Protein AF-A0A2J0JHH8-F1 (afdb_monomer_lite)

Sequence (135 aa):
MSIILDILNELNNTMINYKGVSVNLFGIPKLSQHKYNSLKSGINQLKKKEFIAKDNSGWFLTPSGKKYIEKKYDSLIQFESQFSKNDSKNLLVMFDIPETKKAEREWLRWHLKKFHYQMIQRSVWRGPSPLPKEF

Organism: NCBI:txid1974730

Secondary structure (DSSP, 8-state):
--HHHHHHHHHHH--EEETTEEE-TT--B-GGGS-HHHHHHHHHHHHHTTSEEEETTEEEE-HHHHHHHHHHHHHT--------TTS---EEEE----GGGHHHHHHHHHHHHHTTPEEEETTEEEE-SSPPTT-

Radius of gyration: 21.41 Å; chains: 1; bounding box: 53×42×43 Å

pLDDT: mean 87.9, std 6.9, range [61.5, 96.44]

Structure (mmCIF, N/CA/C/O backbone):
data_AF-A0A2J0JHH8-F1
#
_entry.id   AF-A0A2J0JHH8-F1
#
loop_
_atom_site.group_PDB
_atom_site.id
_atom_site.type_symbol
_atom_site.label_atom_id
_atom_site.label_alt_id
_atom_site.label_comp_id
_atom_site.label_asym_id
_atom_site.label_entity_id
_atom_site.label_seq_id
_atom_site.pdbx_PDB_ins_code
_atom_site.Cartn_x
_atom_site.Cartn_y
_atom_site.Cartn_z
_atom_site.occupancy
_atom_site.B_iso_or_equiv
_atom_site.auth_seq_id
_atom_site.auth_comp_id
_atom_site.auth_asym_id
_atom_site.auth_atom_id
_atom_site.pdbx_PDB_model_num
ATOM 1 N N . MET A 1 1 ? 29.662 -27.975 3.230 1.00 61.50 1 MET A N 1
ATOM 2 C CA . MET A 1 1 ? 29.017 -26.646 3.149 1.00 61.50 1 MET A CA 1
ATOM 3 C C . MET A 1 1 ? 28.913 -26.095 4.563 1.00 61.50 1 MET A C 1
ATOM 5 O O . MET A 1 1 ? 28.901 -26.898 5.486 1.00 61.50 1 MET A O 1
ATOM 9 N N . SER A 1 2 ? 28.966 -24.774 4.764 1.00 89.38 2 SER A N 1
ATOM 10 C CA . SER A 1 2 ? 28.873 -24.203 6.116 1.00 89.38 2 SER A CA 1
ATOM 11 C C . SER A 1 2 ? 27.416 -24.194 6.584 1.00 89.38 2 SER A C 1
ATOM 13 O O . SER A 1 2 ? 26.522 -23.916 5.791 1.00 89.38 2 SER A O 1
ATOM 15 N N . ILE A 1 3 ? 27.183 -24.426 7.878 1.00 92.88 3 ILE A N 1
ATOM 16 C CA . ILE A 1 3 ? 25.846 -24.381 8.504 1.00 92.88 3 ILE A CA 1
ATOM 17 C C . ILE A 1 3 ? 25.109 -23.072 8.167 1.00 92.88 3 ILE A C 1
ATOM 19 O O . ILE A 1 3 ? 23.897 -23.055 7.985 1.00 92.88 3 ILE A O 1
ATOM 23 N N . ILE A 1 4 ? 25.849 -21.968 8.032 1.00 92.25 4 ILE A N 1
ATOM 24 C CA . ILE A 1 4 ? 25.303 -20.659 7.658 1.00 92.25 4 ILE A CA 1
ATOM 25 C C . ILE A 1 4 ? 24.682 -20.695 6.256 1.00 92.25 4 ILE A C 1
ATOM 27 O O . ILE A 1 4 ? 23.587 -20.172 6.066 1.00 92.25 4 ILE A O 1
ATOM 31 N N . LEU A 1 5 ? 25.352 -21.310 5.276 1.00 92.75 5 LEU A N 1
ATOM 32 C CA . LEU A 1 5 ? 24.814 -21.456 3.919 1.00 92.75 5 LEU A CA 1
ATOM 33 C C . LEU A 1 5 ? 23.546 -22.311 3.908 1.00 92.75 5 LEU A C 1
ATOM 35 O O . LEU A 1 5 ? 22.597 -21.972 3.205 1.00 92.75 5 LEU A O 1
ATOM 39 N N . ASP A 1 6 ? 23.509 -23.367 4.718 1.00 92.00 6 ASP A N 1
ATOM 40 C CA . ASP A 1 6 ? 22.348 -24.253 4.814 1.00 92.00 6 ASP A CA 1
ATOM 41 C C . ASP A 1 6 ? 21.145 -23.521 5.430 1.00 92.00 6 ASP A C 1
ATOM 43 O O . ASP A 1 6 ? 20.044 -23.564 4.881 1.00 92.00 6 ASP A O 1
ATOM 47 N N . ILE A 1 7 ? 21.367 -22.738 6.493 1.00 92.69 7 ILE A N 1
ATOM 48 C CA . ILE A 1 7 ? 20.334 -21.878 7.093 1.00 92.69 7 ILE A CA 1
ATOM 49 C C . ILE A 1 7 ? 19.827 -20.844 6.081 1.00 92.69 7 ILE A C 1
ATOM 51 O O . ILE A 1 7 ? 18.619 -20.673 5.924 1.00 92.69 7 ILE A O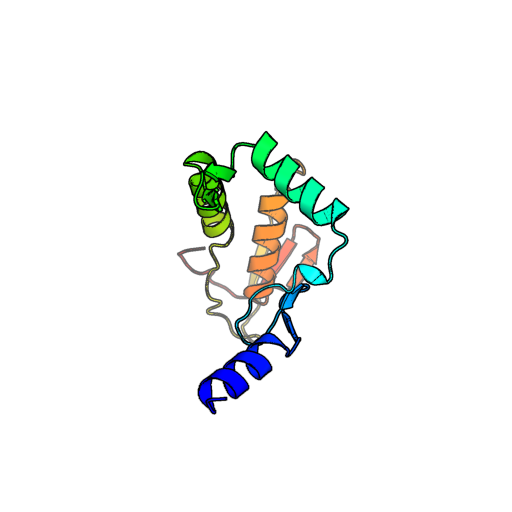 1
ATOM 55 N N . LEU A 1 8 ? 20.725 -20.150 5.374 1.00 91.81 8 LEU A N 1
ATOM 56 C CA . LEU A 1 8 ? 20.331 -19.149 4.378 1.00 91.81 8 LEU A CA 1
ATOM 57 C C . LEU A 1 8 ? 19.520 -19.766 3.233 1.00 91.81 8 LEU A C 1
A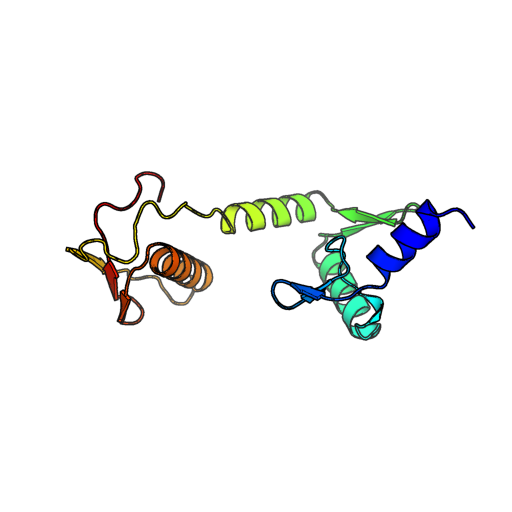TOM 59 O O . LEU A 1 8 ? 18.547 -19.162 2.776 1.00 91.81 8 LEU A O 1
ATOM 63 N N . ASN A 1 9 ? 19.887 -20.971 2.796 1.00 90.19 9 ASN A N 1
ATOM 64 C CA . ASN A 1 9 ? 19.143 -21.709 1.782 1.00 90.19 9 ASN A CA 1
ATOM 65 C C . ASN A 1 9 ? 17.738 -22.069 2.265 1.00 90.19 9 ASN A C 1
ATOM 67 O O . ASN A 1 9 ? 16.775 -21.816 1.542 1.00 90.19 9 ASN A O 1
ATOM 71 N N . GLU A 1 10 ? 17.594 -22.583 3.485 1.00 91.12 10 GLU A N 1
ATOM 72 C CA . GLU A 1 10 ? 16.282 -22.897 4.059 1.00 91.12 10 GLU A CA 1
ATOM 73 C C . GLU A 1 10 ? 15.394 -21.650 4.187 1.00 91.12 10 GLU A C 1
ATOM 75 O O . GLU A 1 10 ? 14.248 -21.626 3.721 1.00 91.12 10 GLU A O 1
ATOM 80 N N . LEU A 1 11 ? 15.940 -20.548 4.708 1.00 90.19 11 LEU A N 1
ATOM 81 C CA . LEU A 1 11 ? 15.214 -19.279 4.814 1.00 90.19 11 LEU A CA 1
ATOM 82 C C . LEU A 1 11 ? 14.776 -18.732 3.445 1.00 90.19 11 LEU A C 1
ATOM 84 O O . LEU A 1 11 ? 13.704 -18.137 3.320 1.00 90.19 11 LEU A O 1
ATOM 88 N N . ASN A 1 12 ? 15.567 -18.954 2.396 1.00 87.88 12 ASN A N 1
ATOM 89 C CA . ASN A 1 12 ? 15.208 -18.550 1.041 1.00 87.88 12 ASN A CA 1
ATOM 90 C C . ASN A 1 12 ? 14.192 -19.505 0.378 1.00 87.88 12 ASN A C 1
ATOM 92 O O . ASN A 1 12 ? 13.367 -19.077 -0.434 1.00 87.88 12 ASN A O 1
ATOM 96 N N . ASN A 1 13 ? 14.234 -20.798 0.708 1.00 86.81 13 ASN A N 1
ATOM 97 C CA . ASN A 1 13 ? 13.410 -21.833 0.083 1.00 86.81 13 ASN A CA 1
ATOM 98 C C . ASN A 1 13 ? 12.000 -21.930 0.666 1.00 86.81 13 ASN A C 1
ATOM 100 O O . ASN A 1 13 ? 11.065 -22.236 -0.079 1.00 86.81 13 ASN A O 1
ATOM 104 N N . THR A 1 14 ? 11.814 -21.568 1.928 1.00 87.25 14 THR A N 1
ATOM 105 C CA . THR A 1 14 ? 10.486 -21.427 2.543 1.00 87.25 14 THR A CA 1
ATOM 106 C C . THR A 1 14 ? 9.596 -20.423 1.799 1.00 87.25 14 THR A C 1
ATOM 108 O O . THR A 1 14 ? 10.073 -19.506 1.123 1.00 87.25 14 THR A O 1
ATOM 111 N N . MET A 1 15 ? 8.277 -20.631 1.861 1.00 85.88 15 MET A N 1
ATOM 112 C CA . MET A 1 15 ? 7.284 -19.780 1.198 1.00 85.88 15 MET A CA 1
ATOM 113 C C . MET A 1 15 ? 6.098 -19.538 2.117 1.00 85.88 15 MET A C 1
ATOM 115 O O . MET A 1 15 ? 5.488 -20.481 2.616 1.00 85.88 15 MET A O 1
ATOM 119 N N . ILE A 1 16 ? 5.756 -18.270 2.299 1.00 89.12 16 ILE A N 1
ATOM 120 C CA . ILE A 1 16 ? 4.620 -17.813 3.093 1.00 89.12 16 ILE A CA 1
ATOM 121 C C . ILE A 1 16 ? 3.824 -16.782 2.294 1.00 89.12 16 ILE A C 1
ATOM 123 O O . ILE A 1 16 ? 4.375 -16.028 1.494 1.00 89.12 16 ILE A O 1
ATOM 127 N N . ASN A 1 17 ? 2.510 -16.740 2.505 1.00 86.94 17 ASN A N 1
ATOM 128 C CA . ASN A 1 17 ? 1.663 -15.716 1.903 1.00 86.94 17 ASN A CA 1
ATOM 129 C C . ASN A 1 17 ? 1.587 -14.512 2.840 1.00 86.94 17 ASN A C 1
ATOM 131 O O . ASN A 1 17 ? 1.029 -14.602 3.932 1.00 86.94 17 ASN A O 1
ATOM 135 N N . TYR A 1 18 ? 2.109 -13.374 2.396 1.00 82.19 18 TYR A N 1
ATOM 136 C CA . TYR A 1 18 ? 2.082 -12.125 3.146 1.00 82.19 18 TYR A CA 1
ATOM 137 C C . TYR A 1 18 ? 1.456 -11.020 2.301 1.00 82.19 18 TYR A C 1
ATOM 139 O O . TYR A 1 18 ? 1.884 -10.761 1.178 1.00 82.19 18 TYR A O 1
ATOM 147 N N . LYS A 1 19 ? 0.406 -10.376 2.830 1.00 78.94 19 LYS A N 1
ATOM 148 C CA . LYS A 1 19 ? -0.334 -9.292 2.151 1.00 78.94 19 LYS A CA 1
ATOM 149 C C . LYS A 1 19 ? -0.733 -9.630 0.699 1.00 78.94 19 LYS A C 1
ATOM 151 O O . LYS A 1 19 ? -0.719 -8.766 -0.172 1.00 78.94 19 LYS A O 1
ATOM 156 N N . GLY A 1 20 ? -1.098 -10.891 0.445 1.00 79.31 20 GLY A N 1
ATOM 157 C CA . GLY A 1 20 ? -1.537 -11.367 -0.872 1.00 79.31 20 GLY A CA 1
ATOM 158 C C . GLY A 1 20 ? -0.413 -11.709 -1.859 1.00 79.31 20 GLY A C 1
ATOM 159 O O . GLY A 1 20 ? -0.702 -11.936 -3.030 1.00 79.31 20 GLY A O 1
ATOM 160 N N . VAL A 1 21 ? 0.847 -11.761 -1.413 1.00 83.12 21 VAL A N 1
ATOM 161 C CA . VAL A 1 21 ? 2.010 -12.134 -2.235 1.00 83.12 21 VAL A CA 1
ATOM 162 C C . VAL A 1 21 ? 2.757 -13.298 -1.582 1.00 83.12 21 VAL A C 1
ATOM 164 O O . VAL A 1 21 ? 2.907 -13.327 -0.361 1.00 83.12 21 VAL A O 1
ATOM 167 N N . SER A 1 22 ? 3.233 -14.252 -2.389 1.00 86.31 22 SER A N 1
ATOM 168 C CA . SER A 1 22 ? 4.108 -15.326 -1.907 1.00 86.31 22 SER A CA 1
ATOM 169 C C . SER A 1 22 ? 5.538 -14.806 -1.744 1.00 86.31 22 SER A C 1
ATOM 171 O O . SER A 1 22 ? 6.169 -14.355 -2.708 1.00 86.31 22 SER A O 1
ATOM 173 N N . VAL A 1 23 ? 6.039 -14.840 -0.513 1.00 90.00 23 VAL A N 1
ATOM 174 C CA . VAL A 1 23 ? 7.368 -14.355 -0.126 1.00 90.00 23 VAL A CA 1
ATOM 175 C C . VAL A 1 23 ? 8.141 -15.447 0.613 1.00 90.00 23 VAL A C 1
ATOM 177 O O . VAL A 1 23 ? 7.543 -16.370 1.165 1.00 90.00 23 VAL A O 1
ATOM 180 N N . ASN A 1 24 ? 9.470 -15.363 0.619 1.00 90.81 24 ASN A N 1
ATOM 181 C CA . ASN A 1 24 ? 10.309 -16.201 1.484 1.00 90.81 24 ASN A CA 1
ATOM 182 C C . ASN A 1 24 ? 10.346 -15.661 2.932 1.00 90.81 24 ASN A C 1
ATOM 184 O O . ASN A 1 24 ? 9.726 -14.636 3.226 1.00 90.81 24 ASN A O 1
ATOM 188 N N . LEU A 1 25 ? 11.083 -16.311 3.843 1.00 90.38 25 LEU A N 1
ATOM 189 C CA . LEU A 1 25 ? 11.203 -15.842 5.236 1.00 90.38 25 LEU A CA 1
ATOM 190 C C . LEU A 1 25 ? 11.914 -14.483 5.377 1.00 90.38 25 LEU A C 1
ATOM 192 O O . LEU A 1 25 ? 11.749 -13.816 6.394 1.00 90.38 25 LEU A O 1
ATOM 196 N N . PHE A 1 26 ? 12.632 -14.027 4.348 1.00 88.69 26 PHE A N 1
ATOM 197 C CA . PHE A 1 26 ? 13.182 -12.667 4.280 1.00 88.69 26 PHE A CA 1
ATOM 198 C C . PHE A 1 26 ? 12.161 -11.622 3.797 1.00 88.69 26 PHE A C 1
ATOM 200 O O . PHE A 1 26 ? 12.487 -10.441 3.695 1.00 88.69 26 PHE A O 1
ATOM 207 N N . GLY A 1 27 ? 10.938 -12.033 3.452 1.00 85.81 27 GLY A N 1
ATOM 208 C CA . GLY A 1 27 ? 9.924 -11.155 2.866 1.00 85.81 27 GLY A CA 1
ATOM 209 C C . GLY A 1 27 ? 10.183 -10.802 1.398 1.00 85.81 27 GLY A C 1
ATOM 210 O O . GLY A 1 27 ? 9.502 -9.939 0.845 1.00 85.81 27 GLY A O 1
ATOM 211 N N . ILE A 1 28 ? 11.141 -11.466 0.744 1.00 87.88 28 ILE A N 1
ATOM 212 C CA . ILE A 1 28 ? 11.457 -11.244 -0.667 1.00 87.88 28 ILE A CA 1
ATOM 213 C C . ILE A 1 28 ? 10.425 -12.001 -1.516 1.00 87.88 28 ILE A C 1
ATOM 215 O O . ILE A 1 28 ? 10.244 -13.210 -1.324 1.00 87.88 28 ILE A O 1
ATOM 219 N N . PRO A 1 29 ? 9.747 -11.335 -2.469 1.00 85.81 29 PRO A N 1
ATOM 220 C CA . PRO A 1 29 ? 8.795 -11.997 -3.348 1.00 85.81 29 PRO A CA 1
ATOM 221 C C . PRO A 1 29 ? 9.486 -13.051 -4.207 1.00 85.81 29 PRO A C 1
ATOM 223 O O . PRO A 1 29 ? 10.481 -12.764 -4.881 1.00 85.81 29 PRO A O 1
ATOM 226 N N . LYS A 1 30 ? 8.917 -14.258 -4.268 1.00 84.44 30 LYS A N 1
ATOM 227 C CA . LYS A 1 30 ? 9.400 -15.291 -5.190 1.00 84.44 30 LYS A CA 1
ATOM 228 C C . LYS A 1 30 ? 8.866 -15.054 -6.594 1.00 84.44 30 LYS A C 1
ATOM 230 O O . LYS A 1 30 ? 7.917 -15.684 -7.052 1.00 84.44 30 LYS A O 1
ATOM 235 N N . LEU A 1 31 ? 9.532 -14.149 -7.308 1.00 77.56 31 LEU A N 1
ATOM 236 C CA . LEU A 1 31 ? 9.174 -13.796 -8.682 1.00 77.56 31 LEU A CA 1
ATOM 237 C C . LEU A 1 31 ? 9.275 -14.981 -9.655 1.00 77.56 31 LEU A C 1
ATOM 239 O O . LEU A 1 31 ? 8.596 -14.970 -10.676 1.00 77.56 31 LEU A O 1
ATOM 243 N N . SER A 1 32 ? 10.053 -16.020 -9.332 1.00 70.62 32 SER A N 1
ATOM 244 C CA . SER A 1 32 ? 10.177 -17.240 -10.146 1.00 70.62 32 SER A CA 1
ATOM 245 C C . SER A 1 32 ? 8.851 -17.972 -10.372 1.00 70.62 32 SER A C 1
ATOM 247 O O . SER A 1 32 ? 8.713 -18.681 -11.364 1.00 70.62 32 SER A O 1
ATOM 249 N N . GLN A 1 33 ? 7.864 -17.785 -9.492 1.00 74.44 33 GLN A N 1
ATOM 250 C CA . GLN A 1 33 ? 6.533 -18.376 -9.644 1.00 74.44 33 GLN A CA 1
ATOM 251 C C . GLN A 1 33 ? 5.659 -17.638 -10.663 1.00 74.44 33 GLN A C 1
ATOM 253 O O . GLN A 1 33 ? 4.667 -18.180 -11.152 1.00 74.44 33 GLN A O 1
ATOM 258 N N . HIS A 1 34 ? 5.995 -16.390 -10.992 1.00 76.38 34 HIS A N 1
ATOM 259 C CA . HIS A 1 34 ? 5.246 -15.630 -11.97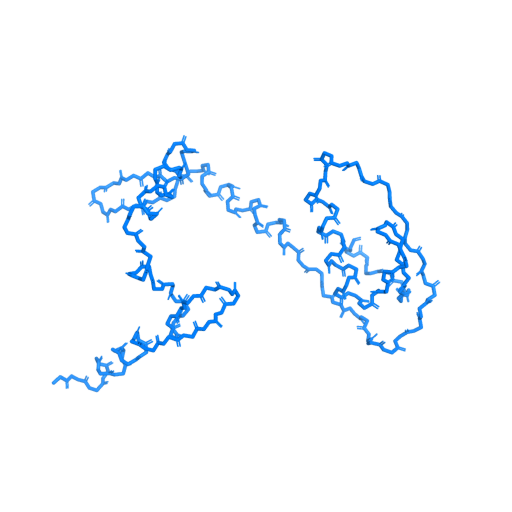7 1.00 76.38 34 HIS A CA 1
ATOM 260 C C . HIS A 1 34 ? 5.677 -16.000 -13.393 1.00 76.38 34 HIS A C 1
ATOM 262 O O . HIS A 1 34 ? 6.858 -16.151 -13.701 1.00 76.38 34 HIS A O 1
ATOM 268 N N . LYS A 1 35 ? 4.699 -16.065 -14.304 1.00 85.94 35 LYS A N 1
ATOM 269 C CA . LYS A 1 35 ? 4.968 -16.233 -15.736 1.00 85.94 35 LYS A CA 1
ATOM 270 C C . LYS A 1 35 ? 5.935 -15.140 -16.194 1.00 85.94 35 LYS A C 1
ATOM 272 O O . LYS A 1 35 ? 5.650 -13.955 -16.005 1.00 85.94 35 LYS A O 1
ATOM 277 N N . TYR A 1 36 ? 7.019 -15.528 -16.865 1.00 87.31 36 TYR A N 1
ATOM 278 C CA . TYR A 1 36 ? 8.046 -14.606 -17.367 1.00 87.31 36 TYR A CA 1
ATOM 279 C C . TYR A 1 36 ? 7.449 -13.415 -18.136 1.00 87.31 36 TYR A C 1
ATOM 281 O O . TYR A 1 36 ? 7.828 -12.265 -17.920 1.00 87.31 36 TYR A O 1
ATOM 289 N N . ASN A 1 37 ? 6.431 -13.672 -18.962 1.00 89.19 37 ASN A N 1
ATOM 290 C CA . ASN A 1 37 ? 5.734 -12.641 -19.733 1.00 89.19 37 ASN A CA 1
ATOM 291 C C . ASN A 1 37 ? 5.046 -11.588 -18.851 1.00 89.19 37 ASN A C 1
ATOM 293 O O . ASN A 1 37 ? 5.038 -10.409 -19.202 1.00 89.19 37 ASN A O 1
ATOM 297 N N . SER A 1 38 ? 4.514 -11.986 -17.692 1.00 87.44 38 SER A N 1
ATOM 298 C CA . SER A 1 38 ? 3.896 -11.063 -16.738 1.00 87.44 38 SER A CA 1
ATOM 299 C C . SER A 1 38 ? 4.941 -10.124 -16.146 1.00 87.44 38 SER A C 1
ATOM 301 O O . SER A 1 38 ? 4.753 -8.908 -16.177 1.00 87.44 38 SER A O 1
ATOM 303 N N . LEU A 1 39 ? 6.074 -10.671 -15.689 1.00 88.19 39 LEU A N 1
ATOM 304 C CA . LEU A 1 39 ? 7.191 -9.881 -15.162 1.00 88.19 39 LEU A CA 1
ATOM 305 C C . LEU A 1 39 ? 7.740 -8.926 -16.221 1.00 88.19 39 LEU A C 1
ATOM 307 O O . LEU A 1 39 ? 7.881 -7.731 -15.968 1.00 88.19 39 LEU A O 1
ATOM 311 N N . LYS A 1 40 ? 7.970 -9.432 -17.437 1.00 90.19 40 LYS A N 1
ATOM 312 C CA . LYS A 1 40 ? 8.439 -8.635 -18.575 1.00 90.19 40 LYS A CA 1
ATOM 313 C C . LYS A 1 40 ? 7.482 -7.485 -18.891 1.00 90.19 40 LYS A C 1
ATOM 315 O O . LYS A 1 40 ? 7.936 -6.364 -19.104 1.00 90.19 40 LYS A O 1
ATOM 320 N N . SER A 1 41 ? 6.169 -7.730 -18.879 1.00 93.31 41 SER A N 1
ATOM 321 C CA . SER A 1 41 ? 5.173 -6.672 -19.087 1.00 93.31 41 SER A CA 1
ATOM 322 C C . SER A 1 41 ? 5.207 -5.615 -17.982 1.00 93.31 41 SER A C 1
ATOM 324 O O . SER A 1 41 ? 5.116 -4.426 -18.281 1.00 9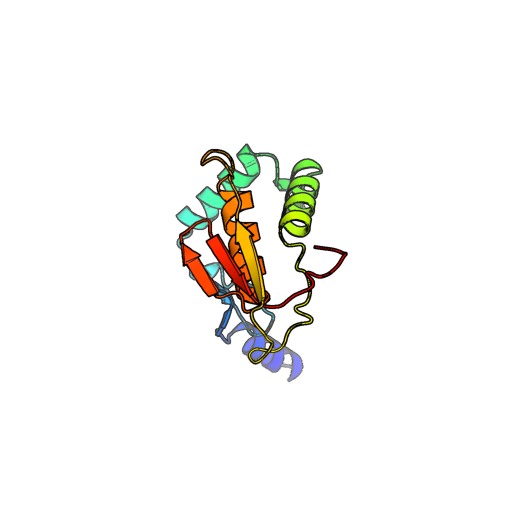3.31 41 SER A O 1
ATOM 326 N N . GLY A 1 42 ? 5.387 -6.030 -16.723 1.00 91.31 42 GLY A N 1
ATOM 327 C CA . GLY A 1 42 ? 5.478 -5.127 -15.578 1.00 91.31 42 GLY A CA 1
ATOM 328 C C . GLY A 1 42 ? 6.706 -4.229 -15.682 1.00 91.31 42 GLY A C 1
ATOM 329 O O . GLY A 1 42 ? 6.590 -3.009 -15.618 1.00 91.31 42 GLY A O 1
ATOM 330 N N . ILE A 1 43 ? 7.868 -4.823 -15.958 1.00 92.00 43 ILE A N 1
ATOM 331 C CA . ILE A 1 43 ? 9.128 -4.101 -16.179 1.00 92.00 43 ILE A CA 1
ATOM 332 C C . ILE A 1 43 ? 8.996 -3.127 -17.356 1.00 92.00 43 ILE A C 1
ATOM 334 O O . ILE A 1 43 ? 9.374 -1.963 -17.238 1.00 92.00 43 ILE A O 1
ATOM 338 N N . ASN A 1 44 ? 8.402 -3.553 -18.473 1.00 93.88 44 ASN A N 1
ATOM 339 C CA . ASN A 1 44 ? 8.188 -2.677 -19.625 1.00 93.88 44 ASN A CA 1
ATOM 340 C C . ASN A 1 44 ? 7.268 -1.494 -19.298 1.00 93.88 44 ASN A C 1
ATOM 342 O O . ASN A 1 44 ? 7.529 -0.382 -19.751 1.00 93.88 44 ASN A O 1
ATOM 346 N N . GLN A 1 45 ? 6.217 -1.701 -18.500 1.00 95.06 45 GLN A N 1
ATOM 347 C CA . GLN A 1 45 ? 5.351 -0.612 -18.046 1.00 95.06 45 GLN A CA 1
ATOM 348 C C . GLN A 1 45 ? 6.097 0.370 -17.140 1.00 95.06 45 GLN A C 1
ATOM 350 O O . GLN A 1 45 ? 5.938 1.578 -17.302 1.00 95.06 45 GLN A O 1
ATOM 355 N N . LEU A 1 46 ? 6.924 -0.130 -16.217 1.00 94.38 46 LEU A N 1
ATOM 356 C CA . LEU A 1 46 ? 7.748 0.711 -15.346 1.00 94.38 46 LEU A CA 1
ATOM 357 C C . LEU A 1 46 ? 8.769 1.520 -16.153 1.00 94.38 46 LEU A C 1
ATOM 359 O O . LEU A 1 46 ? 8.937 2.709 -15.894 1.00 94.38 46 LEU A O 1
ATOM 363 N N . LYS A 1 47 ? 9.388 0.909 -17.170 1.00 94.44 47 LYS A N 1
ATOM 364 C CA . LYS A 1 47 ? 10.302 1.589 -18.096 1.00 94.44 47 LYS A CA 1
ATOM 365 C C . LYS A 1 47 ? 9.577 2.640 -18.940 1.00 94.44 47 LYS A C 1
ATOM 367 O O . LYS A 1 47 ? 10.072 3.749 -19.073 1.00 94.44 47 LYS A O 1
ATOM 372 N N . LYS A 1 48 ? 8.389 2.324 -19.472 1.00 95.50 48 LYS A N 1
ATOM 373 C CA . LYS A 1 48 ? 7.565 3.265 -20.256 1.00 95.50 48 LYS A CA 1
ATOM 374 C C . LYS A 1 48 ? 7.131 4.482 -19.432 1.00 95.50 48 LYS A C 1
ATOM 376 O O . LYS A 1 48 ? 6.991 5.564 -19.982 1.00 95.50 48 LYS A O 1
ATOM 381 N N . LYS A 1 49 ? 6.907 4.299 -18.128 1.00 94.56 49 LYS A N 1
ATOM 382 C CA . LYS A 1 49 ? 6.618 5.379 -17.168 1.00 94.56 49 LYS A CA 1
ATOM 383 C C . LYS A 1 49 ? 7.877 6.069 -16.637 1.00 94.56 49 LYS A C 1
ATOM 385 O O . LYS A 1 49 ? 7.767 6.910 -15.753 1.00 94.56 49 LYS A O 1
ATOM 390 N N . GLU A 1 50 ? 9.048 5.673 -17.130 1.00 95.06 50 GLU A N 1
ATOM 391 C CA . GLU A 1 50 ? 10.355 6.190 -16.728 1.00 95.06 50 GLU A CA 1
ATOM 392 C C . GLU A 1 50 ? 10.654 6.031 -15.236 1.00 95.06 50 GLU A C 1
ATOM 394 O O . GLU A 1 50 ? 11.483 6.758 -14.714 1.00 95.06 50 GLU A O 1
ATOM 399 N N . PHE A 1 51 ? 10.014 5.096 -14.527 1.00 96.00 51 PHE A N 1
ATOM 400 C CA . PHE A 1 51 ? 10.260 4.878 -13.093 1.00 96.00 51 PHE A CA 1
ATOM 401 C C . PHE A 1 51 ? 11.528 4.072 -12.825 1.00 96.00 51 PHE A C 1
ATOM 403 O O . PHE A 1 51 ? 12.131 4.191 -11.758 1.00 96.00 51 PHE A O 1
ATOM 410 N N . ILE A 1 52 ? 11.924 3.244 -13.790 1.00 95.69 52 ILE A N 1
ATOM 411 C CA . ILE A 1 52 ? 13.139 2.441 -13.724 1.00 95.69 52 ILE A CA 1
ATOM 412 C C . ILE A 1 52 ? 13.982 2.669 -14.970 1.00 95.69 52 ILE A C 1
ATOM 414 O O . ILE A 1 52 ? 13.459 2.813 -16.078 1.00 95.69 52 ILE A O 1
ATOM 418 N N . ALA A 1 53 ? 15.291 2.634 -14.780 1.00 94.06 53 ALA A N 1
ATOM 419 C CA . ALA A 1 53 ? 16.277 2.628 -15.843 1.00 94.06 53 ALA A CA 1
ATOM 420 C C . ALA A 1 53 ? 17.235 1.452 -15.638 1.00 94.06 53 ALA A C 1
ATOM 422 O O . ALA A 1 53 ? 17.282 0.842 -14.566 1.00 94.06 53 ALA A O 1
ATOM 423 N N . LYS A 1 54 ? 17.948 1.093 -16.703 1.00 92.62 54 LYS A N 1
ATOM 424 C CA . LYS A 1 54 ? 18.925 0.010 -16.687 1.00 92.62 54 LYS A CA 1
ATOM 425 C C . LYS A 1 54 ? 20.309 0.599 -16.908 1.00 92.62 54 LYS A C 1
ATOM 427 O O . LYS A 1 54 ? 20.491 1.350 -17.861 1.00 92.62 54 LYS A O 1
ATOM 432 N N . ASP A 1 55 ? 21.236 0.220 -16.047 1.00 90.06 55 ASP A N 1
ATOM 433 C CA . ASP A 1 55 ? 22.669 0.455 -16.182 1.00 90.06 55 ASP A CA 1
ATOM 434 C C . ASP A 1 55 ? 23.397 -0.897 -16.334 1.00 90.06 55 ASP A C 1
ATOM 436 O O . ASP A 1 55 ? 22.777 -1.967 -16.283 1.00 90.06 55 ASP A O 1
ATOM 440 N N . ASN A 1 56 ? 24.715 -0.865 -16.507 1.00 87.75 56 ASN A N 1
ATOM 441 C CA . ASN A 1 56 ? 25.584 -2.038 -16.571 1.00 87.75 56 ASN A CA 1
ATOM 442 C C . ASN A 1 56 ? 25.499 -2.909 -15.306 1.00 87.75 56 ASN A C 1
ATOM 444 O O . ASN A 1 56 ? 25.659 -4.125 -15.387 1.00 87.75 56 ASN A O 1
ATOM 448 N N . SER A 1 57 ? 25.202 -2.305 -14.152 1.00 83.38 57 SER A N 1
ATOM 449 C CA . SER A 1 57 ? 25.074 -2.986 -12.857 1.00 83.38 57 SER A CA 1
ATOM 450 C C . SER A 1 57 ? 23.691 -3.604 -12.597 1.00 83.38 57 SER A C 1
ATOM 452 O O . SER A 1 57 ? 23.554 -4.450 -11.714 1.00 83.38 57 SER A O 1
ATOM 454 N N . GLY A 1 58 ? 22.659 -3.221 -13.357 1.00 88.50 58 GLY A N 1
ATOM 455 C CA . GLY A 1 58 ? 21.295 -3.709 -13.154 1.00 88.50 58 GLY A CA 1
ATOM 456 C C . GLY A 1 58 ? 20.221 -2.639 -13.328 1.00 88.50 58 GLY A C 1
ATOM 457 O O . GLY A 1 58 ? 20.388 -1.667 -14.063 1.00 88.50 58 GLY A O 1
ATOM 458 N N . TRP A 1 59 ? 19.073 -2.851 -12.684 1.00 90.88 59 TRP A N 1
ATOM 459 C CA . TRP A 1 59 ? 17.950 -1.913 -12.705 1.00 90.88 59 TRP A CA 1
ATOM 460 C C . TRP A 1 59 ? 18.012 -0.974 -11.507 1.00 90.88 59 TRP A C 1
ATOM 462 O O . TRP A 1 59 ? 18.206 -1.423 -10.380 1.00 90.88 59 TRP A O 1
ATOM 472 N N . PHE A 1 60 ? 17.772 0.312 -11.738 1.00 93.12 60 PHE A N 1
ATOM 473 C CA . PHE A 1 60 ? 17.730 1.322 -10.688 1.00 93.12 60 PHE A CA 1
ATOM 474 C C . PHE A 1 60 ? 16.509 2.231 -10.839 1.00 93.12 60 PHE A C 1
ATOM 476 O O . PHE A 1 60 ? 15.914 2.342 -11.915 1.00 93.12 60 PHE A O 1
ATOM 483 N N . LEU A 1 61 ? 16.123 2.872 -9.735 1.00 94.38 61 LEU A N 1
ATOM 484 C CA . LEU A 1 61 ? 15.026 3.837 -9.702 1.00 94.38 61 LEU A CA 1
ATOM 485 C C . LEU A 1 61 ? 15.496 5.200 -10.203 1.00 94.38 61 LEU A C 1
ATOM 487 O O . LEU A 1 61 ? 16.482 5.754 -9.710 1.00 94.38 61 LEU A O 1
ATOM 491 N N . THR A 1 62 ? 14.744 5.763 -11.139 1.00 96.31 62 THR A N 1
ATOM 492 C CA . THR A 1 62 ? 14.937 7.137 -11.614 1.00 96.31 62 THR A CA 1
ATOM 493 C C . THR A 1 62 ? 14.438 8.148 -10.570 1.00 96.31 62 THR A C 1
ATOM 495 O O . THR A 1 62 ? 13.716 7.773 -9.638 1.00 96.31 62 THR A O 1
ATOM 498 N N . PRO A 1 63 ? 14.744 9.451 -10.717 1.00 95.81 63 PRO A N 1
ATOM 499 C CA . PRO A 1 63 ? 14.165 10.483 -9.855 1.00 95.81 63 PRO A CA 1
ATOM 500 C C . PRO A 1 63 ? 12.626 10.478 -9.851 1.00 95.81 63 PRO A C 1
ATOM 502 O O . PRO A 1 63 ? 12.010 10.643 -8.800 1.00 95.81 63 PRO A O 1
ATOM 505 N N . SER A 1 64 ? 11.990 10.221 -11.000 1.00 93.94 64 SER A N 1
ATOM 506 C CA . SER A 1 64 ? 10.528 10.115 -11.100 1.00 93.94 64 SER A CA 1
ATOM 507 C C . SER A 1 64 ? 9.993 8.861 -10.402 1.00 93.94 64 SER A C 1
ATOM 509 O O . SER A 1 64 ? 8.965 8.931 -9.729 1.00 93.94 64 SER A O 1
ATOM 511 N N . GLY A 1 65 ? 10.709 7.736 -10.494 1.00 94.19 65 GLY A N 1
ATOM 512 C CA . GLY A 1 65 ? 10.395 6.508 -9.768 1.00 94.19 65 GLY A CA 1
ATOM 513 C C . GLY A 1 65 ? 10.488 6.682 -8.253 1.00 94.19 65 GLY A C 1
ATOM 514 O O . GLY A 1 65 ? 9.582 6.261 -7.535 1.00 94.19 65 GLY A O 1
ATOM 515 N N . LYS A 1 66 ? 11.532 7.365 -7.767 1.00 94.50 66 LYS A N 1
ATOM 516 C CA . LYS A 1 66 ? 11.680 7.709 -6.343 1.00 94.50 66 LYS A CA 1
ATOM 517 C C . LYS A 1 66 ? 10.522 8.581 -5.860 1.00 94.50 66 LYS A C 1
ATOM 519 O O . LYS A 1 66 ? 9.832 8.195 -4.923 1.00 94.50 66 LYS A O 1
ATOM 524 N N . LYS A 1 67 ? 10.213 9.664 -6.582 1.00 93.81 67 LYS A N 1
ATOM 525 C CA . LYS A 1 67 ? 9.081 10.550 -6.265 1.00 93.81 67 LYS A CA 1
ATOM 526 C C . LYS A 1 67 ? 7.732 9.822 -6.278 1.00 93.81 67 LYS A C 1
ATOM 528 O O . LYS A 1 67 ? 6.853 10.106 -5.467 1.00 93.81 67 LYS A O 1
ATOM 533 N N . TYR A 1 68 ? 7.540 8.881 -7.205 1.00 91.00 68 TYR A N 1
ATOM 534 C CA . TYR A 1 68 ? 6.338 8.046 -7.245 1.00 91.00 68 TYR A CA 1
ATOM 535 C C . TYR A 1 68 ? 6.207 7.182 -5.985 1.00 91.00 68 TYR A C 1
ATOM 537 O O . TYR A 1 68 ? 5.113 7.073 -5.428 1.00 91.00 68 TYR A O 1
ATOM 545 N N . ILE A 1 69 ? 7.313 6.579 -5.546 1.00 89.69 69 ILE A N 1
ATOM 546 C CA . ILE A 1 69 ? 7.367 5.749 -4.343 1.00 89.69 69 ILE A CA 1
ATOM 547 C C . ILE A 1 69 ? 7.120 6.592 -3.090 1.00 89.69 69 ILE A C 1
ATOM 549 O O . ILE A 1 69 ? 6.288 6.200 -2.280 1.00 89.69 69 ILE A O 1
ATOM 553 N N . GLU A 1 70 ? 7.756 7.757 -2.963 1.00 87.75 70 GLU A N 1
ATOM 554 C CA . GLU A 1 70 ? 7.525 8.709 -1.864 1.00 87.75 70 GLU A CA 1
ATOM 555 C C . GLU A 1 70 ? 6.046 9.086 -1.770 1.00 87.75 70 GLU A C 1
ATOM 557 O O . GLU A 1 70 ? 5.406 8.820 -0.759 1.00 87.75 70 GLU A O 1
ATOM 562 N N . LYS A 1 71 ? 5.441 9.530 -2.880 1.00 84.12 71 LYS A N 1
ATOM 563 C CA . LYS A 1 71 ? 4.006 9.846 -2.922 1.00 84.12 71 LYS A CA 1
ATOM 564 C C . LYS A 1 71 ? 3.127 8.653 -2.533 1.00 84.12 71 LYS A C 1
ATOM 566 O O . LYS A 1 71 ? 2.041 8.823 -1.978 1.00 84.12 71 LYS A O 1
ATOM 571 N N . LYS A 1 72 ? 3.551 7.432 -2.871 1.00 80.00 72 LYS A N 1
ATOM 572 C CA . LYS A 1 72 ? 2.839 6.216 -2.474 1.00 80.00 72 LYS A CA 1
ATOM 573 C C . LYS A 1 72 ? 2.980 5.937 -0.984 1.00 80.00 72 LYS A C 1
ATOM 575 O O . LYS A 1 72 ? 1.966 5.603 -0.379 1.00 80.00 72 LYS A O 1
ATOM 580 N N . TYR A 1 73 ? 4.159 6.111 -0.400 1.00 76.50 73 TYR A N 1
ATOM 581 C CA . TYR A 1 73 ? 4.342 6.035 1.048 1.00 76.50 73 TYR A CA 1
ATOM 582 C C . TYR A 1 73 ? 3.527 7.103 1.781 1.00 76.50 73 TYR A C 1
ATOM 584 O O . TYR A 1 73 ? 2.838 6.762 2.735 1.00 76.50 73 TYR A O 1
ATOM 592 N N . ASP A 1 74 ? 3.477 8.333 1.268 1.00 72.06 74 ASP A N 1
ATOM 593 C CA . ASP A 1 74 ? 2.654 9.402 1.843 1.00 72.06 74 ASP A CA 1
ATOM 594 C C . ASP A 1 74 ? 1.158 9.061 1.774 1.00 72.06 74 ASP A C 1
ATOM 596 O O . ASP A 1 74 ? 0.409 9.238 2.729 1.00 72.06 74 ASP A O 1
ATOM 600 N N . SER A 1 75 ? 0.697 8.469 0.667 1.00 67.69 75 SER A N 1
ATOM 601 C CA . SER A 1 75 ? -0.689 7.979 0.572 1.00 67.69 75 SER A CA 1
ATOM 602 C C . SER A 1 75 ? -0.990 6.801 1.507 1.00 67.69 75 SER A C 1
ATOM 604 O O . SER A 1 75 ? -2.152 6.461 1.729 1.00 67.69 75 SER A O 1
ATOM 606 N N . LEU A 1 76 ? 0.055 6.158 2.030 1.00 66.75 76 LEU A N 1
ATOM 607 C CA . LEU A 1 76 ? -0.021 5.107 3.032 1.00 66.75 76 LEU A CA 1
ATOM 608 C C . LEU A 1 76 ? 0.189 5.650 4.446 1.00 66.75 76 LEU A C 1
ATOM 610 O O . LEU A 1 76 ? 0.260 4.815 5.343 1.00 66.75 76 LEU A O 1
ATOM 614 N N . ILE A 1 77 ? 0.275 6.974 4.670 1.00 72.94 77 ILE A N 1
ATOM 615 C CA . ILE A 1 77 ? 0.273 7.543 6.024 1.00 72.94 77 ILE A CA 1
ATOM 616 C C . ILE A 1 77 ? -0.928 6.952 6.751 1.00 72.94 77 ILE A C 1
ATOM 618 O O . ILE A 1 77 ? -2.075 7.083 6.314 1.00 72.94 77 ILE A O 1
ATOM 622 N N . GLN A 1 78 ? -0.621 6.206 7.809 1.00 73.94 78 GLN A N 1
ATOM 623 C CA . GLN A 1 78 ? -1.612 5.558 8.639 1.00 73.94 78 GLN A CA 1
ATOM 624 C C . GLN A 1 78 ? -1.612 6.251 9.979 1.00 73.94 78 GLN A C 1
ATOM 626 O O . GLN A 1 78 ? -0.585 6.309 10.646 1.00 73.94 78 GLN A O 1
ATOM 631 N N . PHE A 1 79 ? -2.786 6.666 10.411 1.00 79.50 79 PHE A N 1
ATOM 632 C CA . PHE A 1 79 ? -2.966 7.142 11.771 1.00 79.50 79 PHE A CA 1
ATOM 633 C C . PHE A 1 79 ? -3.146 5.953 12.706 1.00 79.50 79 PHE A C 1
ATOM 635 O O . PHE A 1 79 ? -3.805 4.962 12.353 1.00 79.50 79 PHE A O 1
ATOM 642 N N . GLU A 1 80 ? -2.528 5.999 13.880 1.00 77.00 80 GLU A N 1
ATOM 643 C CA . GLU A 1 80 ? -2.786 5.002 14.913 1.00 77.00 80 GLU A CA 1
ATOM 644 C C . GLU A 1 80 ? -4.208 5.166 15.451 1.00 77.00 80 GLU A C 1
ATOM 646 O O . GLU A 1 80 ? -4.708 6.278 15.624 1.00 77.00 80 GLU A O 1
ATOM 651 N N . SER A 1 81 ? -4.891 4.040 15.674 1.00 76.00 81 SER A N 1
ATOM 652 C CA . SER A 1 81 ? -6.196 4.081 16.328 1.00 76.00 81 SER A CA 1
ATOM 653 C C . SER A 1 81 ? -5.966 4.264 17.817 1.00 76.00 81 SER A C 1
ATOM 655 O O . SER A 1 81 ? -5.464 3.355 18.471 1.00 76.00 81 SER A O 1
ATOM 657 N N . GLN A 1 82 ? -6.371 5.412 18.347 1.00 80.75 82 GLN A N 1
ATOM 658 C CA . GLN A 1 82 ? -6.419 5.643 19.793 1.00 80.75 82 GLN A CA 1
ATOM 659 C C . GLN A 1 82 ? -7.675 5.027 20.431 1.00 80.75 82 GLN A C 1
ATOM 661 O O . GLN A 1 82 ? -7.828 5.058 21.648 1.00 80.75 82 GLN A O 1
ATOM 666 N N . PHE A 1 83 ? -8.573 4.468 19.615 1.00 82.06 83 PHE A N 1
ATOM 667 C CA . PHE A 1 83 ? -9.857 3.951 20.065 1.00 82.06 83 PHE A CA 1
ATOM 668 C C . PHE A 1 83 ? -9.828 2.451 20.308 1.00 82.06 83 PHE A C 1
ATOM 670 O O . PHE A 1 83 ? -9.299 1.681 19.500 1.00 82.06 83 PHE A O 1
ATOM 677 N N . SER A 1 84 ? -10.494 2.044 21.382 1.00 80.50 84 SER A N 1
ATOM 678 C CA . SER A 1 84 ? -10.852 0.663 21.663 1.00 80.50 84 SER A CA 1
ATOM 679 C C . SER A 1 84 ? -12.130 0.267 20.921 1.00 80.50 84 SER A C 1
ATOM 681 O O . SER A 1 84 ? -13.001 1.080 20.607 1.00 80.50 84 SER A O 1
ATOM 683 N N . LYS A 1 85 ? -12.298 -1.036 20.681 1.00 77.31 85 LYS A N 1
ATOM 684 C CA . LYS A 1 85 ? -13.488 -1.604 20.028 1.00 77.31 85 LYS A CA 1
ATOM 685 C C . LYS A 1 85 ? -14.793 -1.323 20.795 1.00 77.31 85 LYS A C 1
ATOM 687 O O . LYS A 1 85 ? -15.864 -1.329 20.183 1.00 77.31 85 LYS A O 1
ATOM 692 N N . ASN A 1 86 ? -14.695 -1.089 22.105 1.00 81.12 86 ASN A N 1
ATOM 693 C CA . ASN A 1 86 ? -15.833 -0.880 23.003 1.00 81.12 86 ASN A CA 1
ATOM 694 C C . ASN A 1 86 ? -16.138 0.599 23.287 1.00 81.12 86 ASN A C 1
ATOM 696 O O . ASN A 1 86 ? -17.036 0.881 24.080 1.00 81.12 86 ASN A O 1
ATOM 700 N N . ASP A 1 87 ? -15.432 1.535 22.652 1.00 84.75 87 ASP A N 1
ATOM 701 C CA . ASP A 1 87 ? -15.646 2.959 22.901 1.00 84.75 87 ASP A CA 1
ATOM 702 C C . ASP A 1 87 ? -17.034 3.430 22.452 1.00 84.75 87 ASP A C 1
ATOM 704 O O . ASP A 1 87 ? -17.645 2.909 21.509 1.00 84.75 87 ASP A O 1
ATOM 708 N N . SER A 1 88 ? -17.543 4.455 23.142 1.00 85.38 88 SER A N 1
ATOM 709 C CA . SER A 1 88 ? -18.872 5.003 22.877 1.00 85.38 88 SER A CA 1
ATOM 710 C C . SER A 1 88 ? -18.950 5.616 21.476 1.00 85.38 88 SER A C 1
ATOM 712 O O . SER A 1 88 ? -18.197 6.528 21.135 1.00 85.38 88 SER A O 1
ATOM 714 N N . LYS A 1 89 ? -19.879 5.122 20.653 1.00 87.31 89 LYS A N 1
ATOM 715 C CA . LYS A 1 89 ? -20.034 5.531 19.251 1.00 87.31 89 LYS A CA 1
ATOM 716 C C . LYS A 1 89 ? -20.954 6.740 19.121 1.00 87.31 89 LYS A C 1
ATOM 718 O O . LYS A 1 89 ? -22.120 6.597 18.734 1.00 87.31 89 LYS A O 1
ATOM 723 N N . ASN A 1 90 ? -20.427 7.906 19.465 1.00 91.19 90 ASN A N 1
ATOM 724 C CA . ASN A 1 90 ? -21.202 9.143 19.583 1.00 91.19 90 ASN A CA 1
ATOM 725 C C . ASN A 1 90 ? -20.946 10.140 18.442 1.00 91.19 90 ASN A C 1
ATOM 727 O O . ASN A 1 90 ? -21.611 11.169 18.386 1.00 91.19 90 ASN A O 1
ATOM 731 N N . LEU A 1 91 ? -20.018 9.845 17.527 1.00 91.81 91 LEU A N 1
ATOM 732 C CA . LEU A 1 91 ? -19.711 10.694 16.379 1.00 91.81 91 LEU A CA 1
ATOM 733 C C . LEU A 1 91 ? -20.268 10.088 15.089 1.00 91.81 91 LEU A C 1
ATOM 735 O O . LEU A 1 91 ? -20.082 8.900 14.814 1.00 91.81 91 LEU A O 1
ATOM 739 N N . LEU A 1 92 ? -20.937 10.922 14.294 1.00 94.38 92 LEU A N 1
ATOM 740 C CA . LEU A 1 92 ? -21.366 10.610 12.936 1.00 94.38 92 LEU A CA 1
ATOM 741 C C . LEU A 1 92 ? -20.484 11.382 11.950 1.00 94.38 92 LEU A C 1
ATOM 743 O O . LEU A 1 92 ? -20.394 12.604 12.016 1.00 94.38 92 LEU A O 1
ATOM 747 N N . VAL A 1 93 ? -19.852 10.664 11.030 1.00 94.25 93 VAL A N 1
ATOM 748 C CA . VAL A 1 93 ? -19.017 11.212 9.962 1.00 94.25 93 VAL A CA 1
ATOM 749 C C . VAL A 1 93 ? -19.747 11.029 8.640 1.00 94.25 93 VAL A C 1
ATOM 751 O O . VAL A 1 93 ? -20.065 9.905 8.242 1.00 94.25 93 VAL A O 1
ATOM 754 N N . MET A 1 94 ? -19.996 12.142 7.956 1.00 95.75 94 MET A N 1
ATOM 755 C CA . MET A 1 94 ? -20.595 12.191 6.626 1.00 95.75 94 MET A CA 1
ATOM 756 C C . MET A 1 94 ? -19.646 12.928 5.689 1.00 95.75 94 MET A C 1
ATOM 758 O O . MET A 1 94 ? -19.117 13.976 6.050 1.00 95.75 94 MET A O 1
ATOM 762 N N . PHE A 1 95 ? -19.415 12.380 4.500 1.00 94.31 95 PHE A N 1
ATOM 763 C CA . PHE A 1 95 ? -18.527 12.993 3.515 1.00 94.31 95 PHE A CA 1
ATOM 764 C C . PHE A 1 95 ? -19.102 12.897 2.104 1.00 94.31 95 PHE A C 1
ATOM 766 O O . PHE A 1 95 ? -19.641 11.863 1.713 1.00 94.31 95 PHE A O 1
ATOM 773 N N . ASP A 1 96 ? -18.926 13.953 1.315 1.00 94.75 96 ASP A N 1
ATOM 774 C CA . ASP A 1 96 ? -19.287 13.971 -0.102 1.00 94.75 96 ASP A CA 1
ATOM 775 C C . ASP A 1 96 ? -18.021 14.073 -0.961 1.00 94.75 96 ASP A C 1
ATOM 777 O O . ASP A 1 96 ? -17.503 15.149 -1.250 1.00 94.75 96 ASP A O 1
ATOM 781 N N . ILE A 1 97 ? -17.453 12.910 -1.291 1.00 92.38 97 ILE A N 1
ATOM 782 C CA . ILE A 1 97 ? -16.241 12.800 -2.110 1.00 92.38 97 ILE A CA 1
ATOM 783 C C . ILE A 1 97 ? -16.654 12.289 -3.495 1.00 92.38 97 ILE A C 1
ATOM 785 O O . ILE A 1 97 ? -17.193 11.175 -3.573 1.00 92.38 97 ILE A O 1
ATOM 789 N N . PRO A 1 98 ? -16.371 13.023 -4.588 1.00 94.00 98 PRO A N 1
ATOM 790 C CA . PRO A 1 98 ? -16.790 12.642 -5.936 1.00 94.00 98 PRO A CA 1
ATOM 791 C C . PRO A 1 98 ? -16.122 11.343 -6.410 1.00 94.00 98 PRO A C 1
ATOM 793 O O . PRO A 1 98 ? -15.052 10.965 -5.935 1.00 94.00 98 PRO A O 1
ATOM 796 N N . GLU A 1 99 ? -16.733 10.653 -7.381 1.00 88.38 99 GLU A N 1
ATOM 797 C CA . GLU A 1 99 ? -16.221 9.370 -7.908 1.00 88.38 99 GLU A CA 1
ATOM 798 C C . GLU A 1 99 ? -14.840 9.501 -8.560 1.00 88.38 99 GLU A C 1
ATOM 800 O O . GLU A 1 99 ? -14.032 8.576 -8.521 1.00 88.38 99 GLU A O 1
ATOM 805 N N . THR A 1 100 ? -14.531 10.683 -9.094 1.00 93.12 100 THR A N 1
ATOM 806 C CA . THR A 1 100 ? -13.209 11.013 -9.637 1.00 93.12 100 THR A CA 1
ATOM 807 C C . THR A 1 100 ? -12.098 10.904 -8.588 1.00 93.12 100 THR A C 1
ATOM 809 O O . THR A 1 100 ? -10.955 10.633 -8.946 1.00 93.12 100 THR A O 1
ATOM 812 N N . LYS A 1 101 ? -12.438 11.037 -7.298 1.00 90.19 101 LYS A N 1
ATOM 813 C CA . LYS A 1 101 ? -11.545 10.915 -6.134 1.00 90.19 101 LYS A CA 1
ATOM 814 C C . LYS A 1 101 ? -11.760 9.599 -5.377 1.00 90.19 101 LYS A C 1
ATOM 816 O O . LYS A 1 101 ? -11.870 9.542 -4.149 1.00 90.19 101 LYS A O 1
ATOM 821 N N . LYS A 1 102 ? -11.882 8.499 -6.128 1.00 88.12 102 LYS A N 1
ATOM 822 C CA . LYS A 1 102 ? -12.129 7.160 -5.570 1.00 88.12 102 LYS A CA 1
ATOM 823 C C . LYS A 1 102 ? -11.037 6.712 -4.595 1.00 88.12 102 LYS A C 1
ATOM 825 O O . LYS A 1 102 ? -11.350 6.050 -3.609 1.00 88.12 102 LYS A O 1
ATOM 830 N N . ALA A 1 103 ? -9.775 7.050 -4.864 1.00 85.75 103 ALA A N 1
ATOM 831 C CA . ALA A 1 103 ? -8.653 6.638 -4.025 1.00 85.75 103 ALA A CA 1
ATOM 832 C C . ALA A 1 103 ? -8.733 7.274 -2.631 1.00 85.75 103 ALA A C 1
ATOM 834 O O . ALA A 1 103 ? -8.606 6.578 -1.629 1.00 85.75 103 ALA A O 1
ATOM 835 N N . GLU A 1 104 ? -9.027 8.569 -2.576 1.00 87.94 104 GLU A N 1
ATOM 836 C CA . GLU A 1 104 ? -9.224 9.352 -1.358 1.00 87.94 104 GLU A CA 1
ATOM 837 C C . GLU A 1 104 ? -10.427 8.830 -0.566 1.00 87.94 104 GLU A C 1
ATOM 839 O O . GLU A 1 104 ? -10.371 8.692 0.655 1.00 87.94 104 GLU A O 1
ATOM 844 N N . ARG A 1 105 ? -11.501 8.452 -1.271 1.00 91.06 105 ARG A N 1
ATOM 845 C CA . ARG A 1 105 ? -12.691 7.870 -0.648 1.00 91.06 105 ARG A CA 1
ATOM 846 C C . ARG A 1 105 ? -12.398 6.530 0.026 1.00 91.06 105 ARG A C 1
ATOM 848 O O . ARG A 1 105 ? -12.831 6.297 1.153 1.00 91.06 105 ARG A O 1
ATOM 855 N N . GLU A 1 106 ? -11.684 5.641 -0.656 1.00 90.00 106 GLU A N 1
ATOM 856 C CA . GLU A 1 106 ? -11.300 4.347 -0.085 1.00 90.00 106 GLU A CA 1
ATO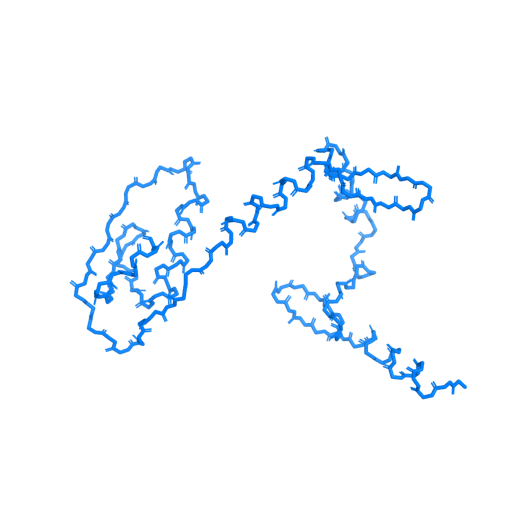M 857 C C . GLU A 1 106 ? -10.272 4.502 1.040 1.00 90.00 106 GLU A C 1
ATOM 859 O O . GLU A 1 106 ? -10.378 3.807 2.048 1.00 90.00 106 GLU A O 1
ATOM 864 N N . TRP A 1 107 ? -9.342 5.454 0.922 1.00 89.75 107 TRP A N 1
ATOM 865 C CA . TRP A 1 107 ? -8.388 5.796 1.979 1.00 89.75 107 TRP A CA 1
ATOM 866 C C . TRP A 1 107 ? -9.092 6.257 3.262 1.00 89.75 107 TRP A C 1
ATOM 868 O O . TRP A 1 107 ? -8.791 5.746 4.344 1.00 89.75 107 TRP A O 1
ATOM 878 N N . LEU A 1 108 ? -10.092 7.140 3.145 1.00 91.25 108 LEU A N 1
ATOM 879 C CA . LEU A 1 108 ? -10.884 7.609 4.284 1.00 91.25 108 LEU A CA 1
ATOM 880 C C . LEU A 1 108 ? -11.665 6.455 4.929 1.00 91.25 108 LEU A C 1
ATOM 882 O O . LEU A 1 108 ? -11.631 6.265 6.142 1.00 91.25 108 LEU A O 1
ATOM 886 N N . ARG A 1 109 ? -12.333 5.628 4.115 1.00 92.06 109 ARG A N 1
ATOM 887 C CA . ARG A 1 109 ? -13.076 4.450 4.598 1.00 92.06 109 ARG A CA 1
ATOM 888 C C . ARG A 1 109 ? -12.173 3.446 5.301 1.00 92.06 109 ARG A C 1
ATOM 890 O O . ARG A 1 109 ? -12.584 2.851 6.294 1.00 92.06 109 ARG A O 1
ATOM 897 N N . TRP A 1 110 ? -10.971 3.223 4.777 1.00 90.50 110 TRP A N 1
ATOM 898 C CA . TRP A 1 110 ? -9.994 2.326 5.381 1.00 90.50 110 TRP A CA 1
ATOM 899 C C . TRP A 1 110 ? -9.583 2.817 6.776 1.00 90.50 110 TRP A C 1
ATOM 901 O O . TRP A 1 110 ? -9.601 2.027 7.721 1.00 90.50 110 TRP A O 1
ATOM 911 N N . HIS A 1 111 ? -9.340 4.121 6.934 1.00 90.25 111 HIS A N 1
ATOM 912 C CA . HIS A 1 111 ? -9.053 4.731 8.235 1.00 90.25 111 HIS A CA 1
ATOM 913 C C . HIS A 1 111 ? -10.230 4.654 9.209 1.00 90.25 111 HIS A C 1
ATOM 915 O O . HIS A 1 111 ? -10.051 4.234 10.348 1.00 90.25 111 HIS A O 1
ATOM 921 N N . LEU A 1 112 ? -11.450 4.956 8.760 1.00 91.75 112 LEU A N 1
ATOM 922 C CA . LEU A 1 112 ? -12.642 4.844 9.606 1.00 91.75 112 LEU A CA 1
ATOM 923 C C . LEU A 1 112 ? -12.840 3.405 10.113 1.00 91.75 112 LEU A C 1
ATOM 925 O O . LEU A 1 112 ? -13.124 3.197 11.292 1.00 91.75 112 LEU A O 1
ATOM 929 N N . LYS A 1 113 ? -12.600 2.389 9.269 1.00 90.56 113 LYS A N 1
ATOM 930 C CA . LYS A 1 113 ? -12.586 0.982 9.715 1.00 90.56 113 LYS A CA 1
ATOM 931 C C . LYS A 1 113 ? -11.502 0.719 10.758 1.00 90.56 113 LYS A C 1
ATOM 933 O O . LYS A 1 113 ? -11.770 0.015 11.731 1.00 90.56 113 LYS A O 1
ATOM 938 N N . LYS A 1 114 ? -10.297 1.265 10.555 1.00 89.00 114 LYS A N 1
ATOM 939 C CA . LYS A 1 114 ? -9.174 1.146 11.498 1.00 89.00 114 LYS A CA 1
ATOM 940 C C . LYS A 1 114 ? -9.530 1.743 12.864 1.00 89.00 114 LYS A C 1
ATOM 942 O O . LYS A 1 114 ? -9.210 1.136 13.874 1.00 89.00 114 LYS A O 1
ATOM 947 N N . PHE A 1 115 ? -10.272 2.849 12.883 1.00 90.00 115 PHE A N 1
ATOM 948 C CA . PHE A 1 115 ? -10.784 3.516 14.087 1.00 90.00 115 PHE A CA 1
ATOM 949 C C . PHE A 1 115 ? -12.065 2.893 14.664 1.00 90.00 115 PHE A C 1
ATOM 951 O O . PHE A 1 115 ? -12.758 3.515 15.465 1.00 90.00 115 PHE A O 1
ATOM 958 N N . HIS A 1 116 ? -12.422 1.678 14.239 1.00 90.19 116 HIS A N 1
ATOM 959 C CA . HIS A 1 116 ? -13.611 0.957 14.704 1.00 90.19 116 HIS A CA 1
ATOM 960 C C . HIS A 1 116 ? -14.952 1.664 14.438 1.00 90.19 116 HIS A C 1
ATOM 962 O O . HIS A 1 116 ? -15.959 1.377 15.097 1.00 90.19 116 HIS A O 1
ATOM 968 N N . TYR A 1 117 ? -15.012 2.532 13.424 1.00 93.38 117 TYR A N 1
ATOM 969 C CA . TYR A 1 117 ? -16.278 3.083 12.957 1.00 93.38 117 TYR A CA 1
ATOM 970 C C . TYR A 1 117 ? -17.097 2.000 12.254 1.00 93.38 117 TYR A C 1
ATOM 972 O O . TYR A 1 117 ? -16.587 1.146 11.525 1.00 93.38 117 TYR A O 1
ATOM 980 N N . GLN A 1 118 ? -18.409 2.076 12.436 1.00 92.88 118 GLN A N 1
ATOM 981 C CA . GLN A 1 118 ? -19.385 1.260 11.736 1.00 92.88 118 GLN A CA 1
ATOM 982 C C . GLN A 1 118 ? -19.927 2.027 10.535 1.00 92.88 118 GLN A C 1
ATOM 984 O O . GLN A 1 118 ? -20.385 3.163 10.658 1.00 92.88 118 GLN A O 1
ATOM 989 N N . MET A 1 119 ? -19.886 1.391 9.368 1.00 94.88 119 MET A N 1
ATOM 990 C CA . MET A 1 119 ? -20.512 1.919 8.162 1.00 94.88 119 MET A CA 1
ATOM 991 C C . MET A 1 119 ? -22.032 1.794 8.303 1.00 94.88 119 MET A C 1
ATOM 993 O O . MET A 1 119 ? -22.542 0.682 8.409 1.00 94.88 119 MET A O 1
ATOM 997 N N . ILE A 1 120 ? -22.745 2.920 8.289 1.00 94.50 120 ILE A N 1
ATOM 998 C CA . ILE A 1 120 ? -24.214 2.946 8.199 1.00 94.50 120 ILE A CA 1
ATOM 999 C C . ILE A 1 120 ? -24.616 2.975 6.723 1.00 94.50 120 ILE A C 1
ATOM 1001 O O . ILE A 1 120 ? -25.483 2.226 6.283 1.00 94.50 120 ILE A O 1
ATOM 1005 N N . GLN A 1 121 ? -23.935 3.813 5.939 1.00 93.88 121 GLN A N 1
ATOM 1006 C CA . GLN A 1 121 ? -24.035 3.875 4.483 1.00 93.88 121 GLN A CA 1
ATOM 1007 C C . GLN A 1 121 ? -22.648 4.130 3.884 1.00 93.88 121 GLN A C 1
ATOM 1009 O O . GLN A 1 121 ? -21.695 4.457 4.587 1.00 93.88 121 GLN A O 1
ATOM 1014 N N . ARG A 1 122 ? -22.516 4.031 2.556 1.00 90.25 122 ARG A N 1
ATOM 1015 C CA . ARG A 1 122 ? -21.225 4.177 1.856 1.00 90.25 122 ARG A CA 1
ATOM 1016 C C . ARG A 1 122 ? -20.455 5.456 2.221 1.00 90.25 122 ARG A C 1
ATOM 1018 O O . ARG A 1 122 ? -19.221 5.428 2.232 1.00 90.25 122 ARG A O 1
ATOM 1025 N N . SER A 1 123 ? -21.164 6.541 2.508 1.00 94.06 123 SER A N 1
ATOM 1026 C CA . SER A 1 123 ? -20.601 7.850 2.856 1.00 94.06 123 SER A CA 1
ATOM 1027 C C . SER A 1 123 ? -20.977 8.317 4.266 1.00 94.06 123 SER A C 1
ATOM 1029 O O . SER A 1 123 ? -20.782 9.482 4.593 1.00 94.06 123 SER A O 1
ATOM 1031 N N . VAL A 1 124 ? -21.528 7.420 5.094 1.00 96.12 124 VAL A N 1
ATOM 1032 C CA . VAL A 1 124 ? -22.028 7.733 6.440 1.00 96.12 124 VAL A CA 1
ATOM 1033 C C . VAL A 1 124 ? -21.523 6.688 7.428 1.00 96.12 124 VAL A C 1
ATOM 1035 O O . VAL A 1 124 ? -21.822 5.497 7.302 1.00 96.12 124 VAL A O 1
ATOM 1038 N N . TRP A 1 125 ? -20.767 7.136 8.422 1.00 96.44 125 TRP A N 1
ATOM 1039 C CA . TRP A 1 125 ? -20.071 6.281 9.378 1.00 96.44 125 TRP A CA 1
ATOM 1040 C C . TRP A 1 125 ? -20.314 6.747 10.804 1.00 96.44 125 TRP A C 1
ATOM 1042 O O . TRP A 1 125 ? -20.321 7.941 11.067 1.00 96.44 125 TRP A O 1
ATOM 1052 N N . ARG A 1 126 ? -20.471 5.809 11.737 1.00 94.69 126 ARG A N 1
ATOM 1053 C CA . ARG A 1 126 ? -20.677 6.097 13.159 1.00 94.69 126 ARG A CA 1
ATOM 1054 C C . ARG A 1 126 ? -19.569 5.474 13.995 1.00 94.69 126 ARG A C 1
ATOM 1056 O O . ARG A 1 126 ? -19.317 4.277 13.870 1.00 94.69 126 ARG A O 1
ATOM 1063 N N . GLY A 1 127 ? -18.946 6.246 14.875 1.00 92.69 127 GLY A N 1
ATOM 1064 C CA . GLY A 1 127 ? -17.806 5.778 15.654 1.00 92.69 127 GLY A CA 1
ATOM 1065 C C . GLY A 1 127 ? -17.474 6.638 16.869 1.00 92.69 127 GLY A C 1
ATOM 1066 O O . GLY A 1 127 ? -18.276 7.492 17.262 1.00 92.69 127 GLY A O 1
ATOM 1067 N N . PRO A 1 128 ? -16.336 6.347 17.513 1.00 90.50 128 PRO A N 1
ATOM 1068 C CA . PRO A 1 128 ? -15.901 7.024 18.727 1.00 90.50 128 PRO A CA 1
ATOM 1069 C C . PRO A 1 128 ? -15.407 8.455 18.479 1.00 90.50 128 PRO A C 1
ATOM 1071 O O . PRO A 1 128 ? -14.827 8.762 17.439 1.00 90.50 128 PRO A O 1
ATO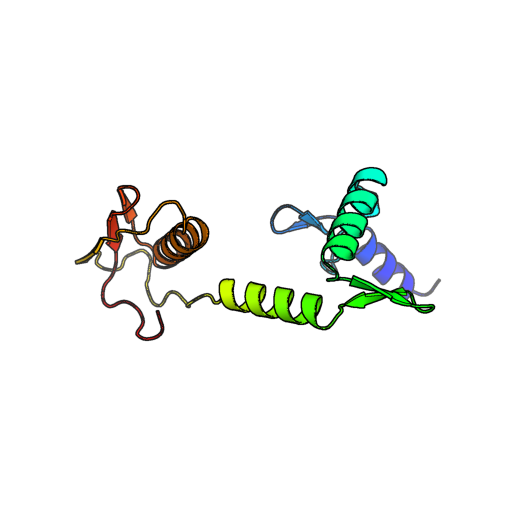M 1074 N N . SER A 1 129 ? -15.666 9.326 19.455 1.00 84.56 129 SER A N 1
ATOM 1075 C CA . SER A 1 129 ? -15.260 10.737 19.481 1.00 84.56 129 SER A CA 1
ATOM 1076 C C . SER A 1 129 ? -14.218 10.958 20.580 1.00 84.56 129 SER A C 1
ATOM 1078 O O . SER A 1 129 ? -14.344 10.305 21.619 1.00 84.56 129 SER A O 1
ATOM 1080 N N . PRO A 1 130 ? -13.273 11.906 20.443 1.00 83.88 130 PRO A N 1
ATOM 1081 C CA . PRO A 1 130 ? -12.984 12.756 19.280 1.00 83.88 130 PRO A CA 1
ATOM 1082 C C . PRO A 1 130 ? -11.959 12.122 18.330 1.00 83.88 130 PRO A C 1
ATOM 1084 O O . PRO A 1 130 ? -11.070 11.411 18.785 1.00 83.88 130 PRO A O 1
ATOM 1087 N N . LEU A 1 131 ? -12.055 12.403 17.022 1.00 83.62 131 LEU A N 1
ATOM 1088 C CA . LEU A 1 131 ? -11.045 11.973 16.040 1.00 83.62 131 LEU A CA 1
ATOM 1089 C C . LEU A 1 131 ? -9.642 12.494 16.420 1.00 83.62 131 LEU A C 1
ATOM 1091 O O . LEU A 1 131 ? -9.543 13.603 16.959 1.00 83.62 131 LEU A O 1
ATOM 1095 N N . PRO A 1 132 ? -8.563 11.730 16.148 1.00 81.81 132 PRO A N 1
ATOM 1096 C CA . PRO A 1 132 ? -7.200 12.181 16.417 1.00 81.81 132 PRO A CA 1
ATOM 1097 C C . PRO A 1 132 ? -6.926 13.521 15.727 1.00 81.81 132 PRO A C 1
ATOM 1099 O O . PRO A 1 132 ? -7.306 13.700 14.579 1.00 81.81 132 PRO A O 1
ATOM 1102 N N . LYS A 1 133 ? -6.244 14.461 16.393 1.00 80.62 133 LYS A N 1
ATOM 1103 C CA . LYS A 1 133 ? -5.970 15.796 15.814 1.00 80.62 133 LYS A CA 1
ATOM 1104 C C . LYS A 1 133 ? -5.122 15.757 14.542 1.00 80.62 133 LYS A C 1
ATOM 1106 O O . LYS A 1 133 ? -5.144 16.706 13.771 1.00 80.62 133 LYS A O 1
ATOM 1111 N N . GLU A 1 134 ? -4.336 14.701 14.384 1.00 78.88 134 GLU A N 1
ATOM 1112 C CA . GLU A 1 134 ? -3.471 14.489 13.224 1.00 78.88 134 GLU A CA 1
ATOM 1113 C C . GLU A 1 134 ? -4.247 13.974 12.002 1.00 78.88 134 GLU A C 1
ATOM 1115 O O . GLU A 1 134 ? -3.722 14.062 10.894 1.00 78.88 134 GLU A O 1
ATOM 1120 N N . PHE A 1 135 ? -5.459 13.440 12.214 1.00 76.31 135 PHE A N 1
ATOM 1121 C CA . PHE A 1 135 ? -6.316 12.835 11.192 1.00 76.31 135 PHE A CA 1
ATOM 1122 C C . PHE A 1 135 ? -7.032 13.865 10.312 1.00 76.31 135 PHE A C 1
ATOM 1124 O O . PHE A 1 135 ? -7.543 14.870 10.858 1.00 76.31 135 PHE A O 1
#

Foldseek 3Di:
DDPVVVVVVQQQPDWDQDPNAIAGNVRHGPCVPDDPVVVVVVVVVCVVVVQWDADPVGIDGDPVVVVVVVVVVVLVDADQQPDDLPADFPDKFADDDDPVPVSVLVSVVVNCVNNNWDDPDSRITTHHDDDDPVD

InterPro domains:
  IPR021127 CRISPR-associated endonuclease Cas2 [TIGR01573] (91-127)
  IPR036388 Winged helix-like DNA-binding domain superfamily [G3DSA:1.10.10.10] (1-95)
  IPR048846 Transcriptional repressor PaaX-like, central Cas2-like domain [PF20803] (87-134)